Protein AF-A0A060XNE6-F1 (afdb_monomer_lite)

InterPro domains:
  IPR036397 Ribonuclease H superfamily [G3DSA:3.30.420.10] (1-128)
  IPR038717 Tc1-like transposase, DDE domain [PF13358] (11-88)

Secondary structure (DSSP, 8-state):
--HHHHHHHHHHHHHHHHHHTT--TT-EE-----TTTTSHHHHHHHHHTTPPBPP--TT-GGG-HHHHHHHHHHHHHHHT---SHHHHHHHHHHHHHTS-HHHHHHHHHHHHHHHHHHHHHS-------EE--HHHHHHHHHHTT--

Structure (mmCIF, N/CA/C/O backbone):
data_AF-A0A060XNE6-F1
#
_entry.id   AF-A0A060XNE6-F1
#
loop_
_atom_site.group_PDB
_atom_site.id
_atom_site.type_symbol
_atom_site.label_atom_id
_atom_site.label_alt_id
_atom_site.label_comp_id
_atom_site.label_asym_id
_atom_site.label_entity_id
_atom_site.label_seq_id
_atom_site.pdbx_PDB_ins_code
_atom_site.Cartn_x
_atom_site.Cartn_y
_atom_site.Cartn_z
_atom_site.occupancy
_atom_site.B_iso_or_equiv
_atom_site.auth_seq_id
_atom_site.auth_comp_id
_atom_site.auth_asym_id
_atom_site.auth_atom_id
_atom_site.pdbx_PDB_model_num
ATOM 1 N N . MET A 1 1 ? 10.606 8.974 3.802 1.00 65.62 1 MET A N 1
ATOM 2 C CA . MET A 1 1 ? 9.268 9.599 3.935 1.00 65.62 1 MET A CA 1
ATOM 3 C C . MET A 1 1 ? 9.052 10.176 5.341 1.00 65.62 1 MET A C 1
ATOM 5 O O . MET A 1 1 ? 9.301 9.466 6.318 1.00 65.62 1 MET A O 1
ATOM 9 N N . ARG A 1 2 ? 8.589 11.433 5.440 1.00 79.44 2 ARG A N 1
ATOM 10 C CA . ARG A 1 2 ? 8.142 12.093 6.689 1.00 79.44 2 ARG A CA 1
ATOM 11 C C . ARG A 1 2 ? 6.693 11.719 7.039 1.00 79.44 2 ARG A C 1
ATOM 13 O O . ARG A 1 2 ? 5.946 11.287 6.168 1.00 79.44 2 ARG A O 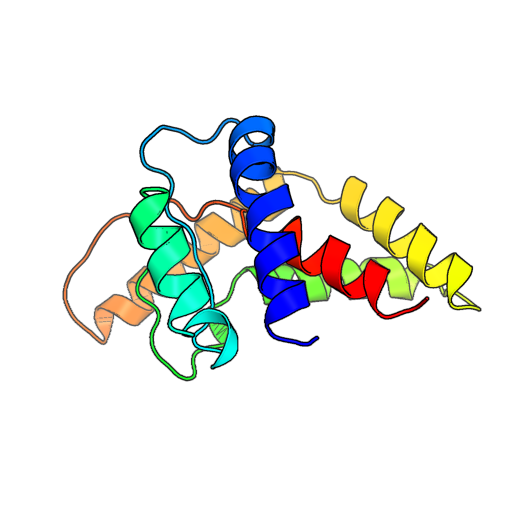1
ATOM 20 N N . LEU A 1 3 ? 6.296 11.893 8.300 1.00 78.81 3 LEU A N 1
ATOM 21 C CA . LEU A 1 3 ? 4.946 11.559 8.776 1.00 78.81 3 LEU A CA 1
ATOM 22 C C . LEU A 1 3 ? 3.836 12.291 7.999 1.00 78.81 3 LEU A C 1
ATOM 24 O O . LEU A 1 3 ? 2.834 11.679 7.644 1.00 78.81 3 LEU A O 1
ATOM 28 N N . GLU A 1 4 ? 4.028 13.576 7.718 1.00 78.50 4 GLU A N 1
ATOM 29 C CA . GLU A 1 4 ? 3.069 14.414 6.981 1.00 78.50 4 GLU A CA 1
ATOM 30 C C . GLU A 1 4 ? 2.788 13.843 5.586 1.00 78.50 4 GLU A C 1
ATOM 32 O O . GLU A 1 4 ? 1.636 13.607 5.234 1.00 78.50 4 GLU A O 1
ATOM 37 N N . ASN A 1 5 ? 3.847 13.480 4.855 1.00 77.81 5 ASN A N 1
ATOM 38 C CA . ASN A 1 5 ? 3.735 12.881 3.525 1.00 77.81 5 ASN A CA 1
ATOM 39 C C . ASN A 1 5 ? 2.951 11.561 3.574 1.00 77.81 5 ASN A C 1
ATOM 41 O O . ASN A 1 5 ? 2.061 11.348 2.756 1.00 77.81 5 ASN A O 1
ATOM 45 N N . TYR A 1 6 ? 3.231 10.691 4.555 1.00 78.44 6 TYR A N 1
ATOM 46 C CA . TYR A 1 6 ? 2.466 9.450 4.740 1.00 78.44 6 TYR A CA 1
ATOM 47 C C . TYR A 1 6 ? 0.981 9.739 4.965 1.00 78.44 6 TYR A C 1
ATOM 49 O O . TYR A 1 6 ? 0.105 9.085 4.395 1.00 78.44 6 TYR A O 1
ATOM 57 N N . PHE A 1 7 ? 0.701 10.718 5.818 1.00 81.88 7 PHE A N 1
ATOM 58 C CA . PHE A 1 7 ? -0.649 11.045 6.229 1.00 81.88 7 PHE A CA 1
ATOM 59 C C . PHE A 1 7 ? -1.495 11.613 5.086 1.00 81.88 7 PHE A C 1
ATOM 61 O O . PHE A 1 7 ? -2.655 11.219 4.925 1.00 81.88 7 PHE A O 1
ATOM 68 N N . ASP A 1 8 ? -0.918 12.486 4.264 1.00 82.62 8 ASP A N 1
ATOM 69 C CA . ASP A 1 8 ? -1.596 13.056 3.098 1.00 82.62 8 ASP A CA 1
ATOM 70 C C . ASP A 1 8 ? -1.912 11.996 2.055 1.00 82.62 8 ASP A C 1
ATOM 72 O O . ASP A 1 8 ? -3.024 11.920 1.529 1.00 82.62 8 ASP A O 1
ATOM 76 N N . ILE A 1 9 ? -0.957 11.110 1.821 1.00 80.19 9 ILE A N 1
ATOM 77 C CA . ILE A 1 9 ? -1.118 9.979 0.925 1.00 80.19 9 ILE A CA 1
ATOM 78 C C . ILE A 1 9 ? -2.231 9.052 1.427 1.00 80.19 9 ILE A C 1
ATOM 80 O O . ILE A 1 9 ? -3.140 8.693 0.673 1.00 80.19 9 ILE A O 1
ATOM 84 N N . LEU A 1 10 ? -2.205 8.691 2.713 1.00 84.19 10 LEU A N 1
ATOM 85 C CA . LEU A 1 10 ? -3.241 7.869 3.331 1.00 84.19 10 LEU A CA 1
ATOM 86 C C . LEU A 1 10 ? -4.632 8.481 3.114 1.00 84.19 10 LEU A C 1
ATOM 88 O O . LEU A 1 10 ? -5.564 7.784 2.707 1.00 84.19 10 LEU A O 1
ATOM 92 N N . LYS A 1 11 ? -4.764 9.792 3.329 1.00 85.25 11 LYS A N 1
ATOM 93 C CA . LYS A 1 11 ? -6.009 10.535 3.106 1.00 85.25 11 LYS A CA 1
ATOM 94 C C . LYS A 1 11 ? -6.480 10.493 1.658 1.00 85.25 11 LYS A C 1
ATOM 96 O O . LYS A 1 11 ? -7.663 10.241 1.418 1.00 85.25 11 LYS A O 1
ATOM 101 N N . GLN A 1 12 ? -5.579 10.759 0.719 1.00 82.62 12 GLN A N 1
ATOM 102 C CA . GLN A 1 12 ? -5.903 10.901 -0.700 1.00 82.62 12 GLN A CA 1
ATOM 103 C C . GLN A 1 12 ? -6.292 9.560 -1.332 1.00 82.62 12 GLN A C 1
ATOM 105 O O . GLN A 1 12 ? -7.269 9.471 -2.086 1.00 82.62 12 GLN A O 1
ATOM 110 N N . HIS A 1 13 ? -5.575 8.494 -0.983 1.00 81.50 13 HIS A N 1
ATOM 111 C CA . HIS A 1 13 ? -5.621 7.271 -1.778 1.00 81.50 13 HIS A CA 1
ATOM 112 C C . HIS A 1 13 ? -6.387 6.136 -1.114 1.00 81.50 13 HIS A C 1
ATOM 114 O O . HIS A 1 13 ? -6.954 5.312 -1.832 1.00 81.50 13 HIS A O 1
ATOM 120 N N . LEU A 1 14 ? -6.513 6.09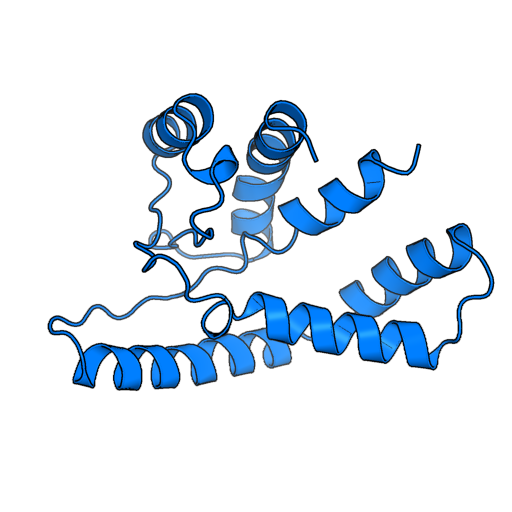8 0.219 1.00 84.81 14 LEU A N 1
ATOM 121 C CA . LEU A 1 14 ? -7.164 4.974 0.902 1.00 84.81 14 LEU A CA 1
ATOM 122 C C . LEU A 1 14 ? -8.609 4.765 0.429 1.00 84.81 14 LEU A C 1
ATOM 124 O O . LEU A 1 14 ? -8.957 3.708 -0.095 1.00 84.81 14 LEU A O 1
ATOM 128 N N . LYS A 1 15 ? -9.462 5.786 0.564 1.00 81.88 15 LYS A N 1
ATOM 129 C CA . LYS A 1 15 ? -10.884 5.678 0.187 1.00 81.88 15 LYS A CA 1
ATOM 130 C C . LYS A 1 15 ? -11.066 5.495 -1.320 1.00 81.88 15 LYS A C 1
ATOM 132 O O . LYS A 1 15 ? -11.963 4.769 -1.747 1.00 81.88 15 LYS A O 1
ATOM 137 N N . THR A 1 16 ? -10.211 6.128 -2.118 1.00 83.00 16 THR A N 1
ATOM 138 C CA . THR A 1 16 ? -10.201 5.991 -3.578 1.00 83.00 16 THR A CA 1
ATOM 139 C C . THR A 1 16 ? -9.889 4.551 -3.987 1.00 83.00 16 THR A C 1
ATOM 141 O O . THR A 1 16 ? -10.591 3.988 -4.826 1.00 83.00 16 THR A O 1
ATOM 144 N N . SER A 1 17 ? -8.912 3.918 -3.332 1.00 80.19 17 SER A N 1
ATOM 145 C CA . SER A 1 17 ? -8.543 2.512 -3.539 1.00 80.19 17 SER A CA 1
ATOM 146 C C . SER A 1 17 ? -9.694 1.574 -3.201 1.00 80.19 17 SER A C 1
ATOM 148 O O . SER A 1 17 ? -10.052 0.729 -4.017 1.00 80.19 17 SER A O 1
ATOM 150 N N . VAL A 1 18 ? -10.333 1.771 -2.041 1.00 80.31 18 VAL A N 1
ATOM 151 C CA . VAL A 1 18 ? -11.491 0.969 -1.605 1.00 80.31 18 VAL A CA 1
ATOM 152 C C . VAL A 1 18 ? -12.599 0.975 -2.659 1.00 80.31 18 VAL A C 1
ATOM 154 O O . VAL A 1 18 ? -13.155 -0.076 -2.982 1.00 80.31 18 VAL A O 1
ATOM 157 N N . ARG A 1 19 ? -12.893 2.153 -3.223 1.00 81.81 19 ARG A N 1
ATOM 158 C CA . ARG A 1 19 ? -13.906 2.320 -4.275 1.00 81.81 19 ARG A CA 1
ATOM 159 C C . ARG A 1 19 ? -13.490 1.643 -5.580 1.00 81.81 19 ARG A C 1
ATOM 161 O O . ARG A 1 19 ? -14.283 0.888 -6.135 1.00 81.81 19 ARG A O 1
ATOM 168 N N . LYS A 1 20 ? -12.257 1.875 -6.048 1.00 79.12 20 LYS A N 1
ATOM 169 C CA . LYS A 1 20 ? -11.726 1.279 -7.289 1.00 79.12 20 LYS A CA 1
ATOM 170 C C . LYS A 1 20 ? -11.721 -0.251 -7.234 1.00 79.12 20 LYS A C 1
ATOM 172 O O . LYS A 1 20 ? -12.104 -0.900 -8.199 1.00 79.12 20 LYS A O 1
ATOM 177 N N . LEU A 1 21 ? -11.351 -0.812 -6.085 1.00 78.88 21 LEU A N 1
ATOM 178 C CA . LEU A 1 21 ? -11.304 -2.256 -5.842 1.00 78.88 21 LEU A CA 1
ATOM 179 C C . LEU A 1 21 ? -12.674 -2.867 -5.510 1.00 78.88 21 LEU A C 1
ATOM 181 O O . LEU A 1 21 ? -12.757 -4.074 -5.297 1.00 78.88 21 LEU A O 1
ATOM 185 N N . LYS A 1 22 ? -13.741 -2.054 -5.454 1.00 81.06 22 LYS A N 1
ATOM 186 C CA . LYS A 1 22 ? -15.116 -2.478 -5.139 1.00 81.06 22 LYS A CA 1
ATOM 187 C C . LYS A 1 22 ? -15.202 -3.319 -3.859 1.00 81.06 22 LYS A C 1
ATOM 189 O O . LYS A 1 22 ? -15.946 -4.297 -3.789 1.00 81.06 22 LYS A O 1
ATOM 194 N N . LEU A 1 23 ? -14.431 -2.944 -2.840 1.00 78.81 23 LEU A N 1
ATOM 195 C CA . LEU A 1 23 ? -14.409 -3.692 -1.589 1.00 78.81 23 LEU A CA 1
ATOM 196 C C . LEU A 1 23 ? -15.749 -3.561 -0.860 1.00 78.81 23 LEU A C 1
ATOM 198 O O . LEU A 1 23 ? -16.351 -2.487 -0.801 1.00 78.81 23 LEU A O 1
ATOM 202 N N . GLY A 1 24 ? -16.201 -4.666 -0.269 1.00 78.62 24 GLY A N 1
ATOM 203 C CA . GLY A 1 24 ? -17.428 -4.691 0.518 1.00 78.62 24 GLY A CA 1
ATOM 204 C C . GLY A 1 24 ? -17.347 -3.821 1.776 1.00 78.62 24 GLY A C 1
ATOM 205 O O . GLY A 1 24 ? -16.283 -3.385 2.211 1.00 78.62 24 GLY A O 1
ATOM 206 N N . ARG A 1 25 ? -18.490 -3.626 2.443 1.00 78.06 25 ARG A N 1
ATOM 207 C CA . ARG A 1 25 ? -18.606 -2.785 3.655 1.00 78.06 25 ARG A CA 1
ATOM 208 C C . ARG A 1 25 ? -17.756 -3.251 4.850 1.00 78.06 25 ARG A C 1
ATOM 210 O O . ARG A 1 25 ? -17.607 -2.504 5.809 1.00 78.06 25 ARG A O 1
ATOM 217 N N . LYS A 1 26 ? -17.235 -4.483 4.819 1.00 81.31 26 LYS A N 1
ATOM 218 C CA . LYS A 1 26 ? -16.460 -5.110 5.904 1.00 81.31 26 LYS A CA 1
ATOM 219 C C . LYS A 1 26 ? -14.954 -5.187 5.610 1.00 81.31 26 LYS A C 1
ATOM 221 O O . LYS A 1 26 ? -14.277 -6.044 6.166 1.00 81.31 26 LYS A O 1
ATOM 226 N N . TRP A 1 27 ? -14.438 -4.317 4.745 1.00 82.75 27 TRP A N 1
ATOM 227 C CA . TRP A 1 27 ? -13.004 -4.244 4.478 1.00 82.75 27 TRP A CA 1
ATOM 228 C C . TRP A 1 27 ? -12.210 -3.877 5.742 1.00 82.75 27 TRP A C 1
ATOM 230 O O . TRP A 1 27 ? -12.697 -3.159 6.621 1.00 82.75 27 TRP A O 1
ATOM 240 N N . VAL A 1 28 ? -10.985 -4.394 5.826 1.00 82.06 28 VAL A N 1
ATOM 241 C CA . VAL A 1 28 ? -10.044 -4.130 6.919 1.00 82.06 28 VAL A CA 1
ATOM 242 C C . VAL A 1 28 ? -8.744 -3.621 6.313 1.00 82.06 28 VAL A C 1
ATOM 244 O O . VAL A 1 28 ? -8.229 -4.193 5.349 1.00 82.06 28 VAL A O 1
ATOM 247 N N . PHE A 1 29 ? -8.233 -2.528 6.865 1.00 83.38 29 PHE A N 1
ATOM 248 C CA . PHE A 1 29 ? -6.969 -1.931 6.477 1.00 83.38 29 PHE A CA 1
ATOM 249 C C . PHE A 1 29 ? -5.816 -2.593 7.222 1.00 83.38 29 PHE A C 1
ATOM 251 O O . PHE A 1 29 ? -5.874 -2.721 8.436 1.00 83.38 29 PHE A O 1
ATOM 258 N N . GLN A 1 30 ? -4.757 -2.978 6.522 1.00 82.06 30 GLN A N 1
ATOM 259 C CA . GLN A 1 30 ? -3.536 -3.474 7.150 1.00 82.06 30 GLN A CA 1
ATOM 260 C C . GLN A 1 30 ? -2.417 -2.444 6.970 1.00 82.06 30 GLN A C 1
ATOM 262 O O . GLN A 1 30 ? -2.243 -1.887 5.884 1.00 82.06 30 GLN A O 1
ATOM 267 N N . MET A 1 31 ? -1.684 -2.196 8.052 1.00 78.62 31 MET A N 1
ATOM 268 C CA . MET A 1 31 ? -0.433 -1.442 8.086 1.00 78.62 31 MET A CA 1
ATOM 269 C C . MET A 1 31 ? 0.536 -2.145 9.036 1.00 78.62 31 MET A C 1
ATOM 271 O O . MET A 1 31 ? 0.107 -2.916 9.890 1.00 78.62 31 MET A O 1
ATOM 275 N N . ASP A 1 32 ? 1.830 -1.911 8.853 1.00 74.69 32 ASP A N 1
ATOM 276 C CA . ASP A 1 32 ? 2.844 -2.362 9.808 1.00 74.69 32 ASP A CA 1
ATOM 277 C C . ASP A 1 32 ? 2.929 -1.394 11.004 1.00 74.69 32 ASP A C 1
ATOM 279 O O . ASP A 1 32 ? 2.337 -0.311 10.994 1.00 74.69 32 ASP A O 1
ATOM 283 N N . ASN A 1 33 ? 3.688 -1.788 12.026 1.00 75.44 33 ASN A N 1
ATOM 284 C CA . ASN A 1 33 ? 3.864 -1.015 13.255 1.00 75.44 33 ASN A CA 1
ATOM 285 C C . ASN A 1 33 ? 4.988 0.038 13.148 1.00 75.44 33 ASN A C 1
ATOM 287 O O . ASN A 1 33 ? 5.587 0.380 14.168 1.00 75.44 33 ASN A O 1
ATOM 291 N N . ASP A 1 34 ? 5.303 0.558 11.950 1.00 78.31 34 ASP A N 1
ATOM 292 C CA . ASP A 1 34 ? 6.226 1.697 11.823 1.00 78.31 34 ASP A CA 1
ATOM 293 C C . ASP A 1 34 ? 5.730 2.863 12.714 1.00 78.31 34 ASP A C 1
ATOM 295 O O . ASP A 1 34 ? 4.531 3.181 12.694 1.00 78.31 34 ASP A O 1
ATOM 299 N N . PRO A 1 35 ? 6.611 3.523 13.497 1.00 81.69 35 PRO A N 1
ATOM 300 C CA . PRO A 1 35 ? 6.237 4.628 14.386 1.00 81.69 35 PRO A CA 1
ATOM 301 C C . PRO A 1 35 ? 5.394 5.731 13.726 1.00 81.69 35 PRO A C 1
ATOM 303 O O . PRO A 1 35 ? 4.597 6.403 14.385 1.00 81.69 35 PRO A O 1
ATOM 306 N N . LYS A 1 36 ? 5.530 5.933 12.411 1.00 81.19 36 LYS A N 1
ATOM 307 C CA . LYS A 1 36 ? 4.738 6.919 11.661 1.00 81.19 36 LYS A CA 1
ATOM 308 C C . LYS A 1 36 ? 3.293 6.461 11.486 1.00 81.19 36 LYS A C 1
ATOM 310 O O . LYS A 1 36 ? 2.371 7.269 11.612 1.00 81.19 36 LYS A O 1
ATOM 315 N N . HIS A 1 37 ? 3.089 5.174 11.228 1.00 80.06 37 HIS A N 1
ATOM 316 C CA . HIS A 1 37 ? 1.769 4.579 11.029 1.00 80.06 37 HIS A CA 1
ATOM 317 C C . HIS A 1 37 ? 0.985 4.495 12.343 1.00 80.06 37 HIS A C 1
ATOM 319 O O . HIS A 1 37 ? -0.235 4.646 12.344 1.00 80.06 37 HIS A O 1
ATOM 325 N N . THR A 1 38 ? 1.688 4.345 13.467 1.00 79.69 38 THR A N 1
ATOM 326 C CA . THR A 1 38 ? 1.105 4.299 14.819 1.00 79.69 38 THR A CA 1
ATOM 327 C C . THR A 1 38 ? 1.021 5.670 15.501 1.00 79.69 38 THR A C 1
ATOM 329 O O . THR A 1 38 ? 0.554 5.782 16.635 1.00 79.69 38 THR A O 1
ATOM 332 N N . SER A 1 39 ? 1.426 6.742 14.812 1.00 88.25 39 SER A N 1
ATOM 333 C CA . SER A 1 39 ? 1.370 8.101 15.349 1.00 88.25 39 SER A CA 1
ATOM 334 C C . SER A 1 39 ? -0.055 8.525 15.731 1.00 88.25 39 SER A C 1
ATOM 336 O O . SER A 1 39 ? -1.048 8.137 15.107 1.00 88.25 39 SER A O 1
ATOM 338 N N . LYS A 1 40 ? -0.167 9.405 16.737 1.00 91.25 40 LYS A N 1
ATOM 339 C CA . LYS A 1 40 ? -1.462 9.891 17.249 1.00 91.25 40 LYS A CA 1
ATOM 340 C C . LYS A 1 40 ? -2.340 10.509 16.156 1.00 91.25 40 LYS A C 1
ATOM 342 O O . LYS A 1 40 ? -3.554 10.321 16.176 1.00 91.25 40 LYS A O 1
ATOM 347 N N . VAL A 1 41 ? -1.740 11.227 15.201 1.00 91.88 41 VAL A N 1
ATOM 348 C CA . VAL A 1 41 ? -2.475 11.901 14.118 1.00 91.88 41 VAL A CA 1
ATOM 349 C C . VAL A 1 41 ? -3.090 10.897 13.139 1.00 91.88 41 VAL A C 1
ATOM 351 O O . VAL A 1 41 ? -4.262 11.024 12.779 1.00 91.88 41 VAL A O 1
ATOM 354 N N . VAL A 1 42 ? -2.338 9.853 12.776 1.00 88.62 42 VAL A N 1
ATOM 355 C CA . VAL A 1 42 ? -2.806 8.778 11.895 1.00 88.62 42 VAL A CA 1
ATOM 356 C C . VAL A 1 42 ? -3.883 7.957 12.600 1.00 88.62 42 VAL A C 1
ATOM 358 O O . VAL A 1 42 ? -4.969 7.770 12.047 1.00 88.62 42 VAL A O 1
ATOM 361 N N . ALA A 1 43 ? -3.632 7.543 13.845 1.00 89.25 43 ALA A N 1
ATOM 362 C CA . ALA A 1 43 ? -4.583 6.776 14.645 1.00 89.25 43 ALA A CA 1
ATOM 363 C C . ALA A 1 43 ? -5.916 7.522 14.827 1.00 89.25 43 ALA A C 1
ATOM 365 O O . ALA A 1 43 ? -6.991 6.948 14.620 1.00 89.25 43 ALA A O 1
ATOM 366 N N . LYS A 1 44 ? -5.859 8.825 15.141 1.00 93.38 44 LYS A N 1
ATOM 367 C CA . LYS A 1 44 ? -7.053 9.670 15.254 1.00 93.38 44 LYS A CA 1
ATOM 368 C C . LYS A 1 44 ? -7.825 9.732 13.939 1.00 93.38 44 LYS A C 1
ATOM 370 O O . LYS A 1 44 ? -9.035 9.523 13.938 1.00 93.38 44 LYS A O 1
ATOM 375 N N . TRP A 1 45 ? -7.148 9.969 12.820 1.00 93.44 45 TRP A N 1
ATOM 376 C CA . TRP A 1 45 ? -7.819 10.058 11.527 1.00 93.44 45 TRP A CA 1
ATOM 377 C C . TRP A 1 45 ? -8.481 8.742 11.114 1.00 93.44 45 TRP A C 1
ATOM 379 O O . TRP A 1 45 ? -9.606 8.763 10.617 1.00 93.44 45 TRP A O 1
ATOM 389 N N . LEU A 1 46 ? -7.826 7.599 11.341 1.00 91.00 46 LEU A N 1
ATOM 390 C CA . LEU A 1 46 ? -8.401 6.280 11.055 1.00 91.00 46 LEU A CA 1
ATOM 391 C C . LEU A 1 46 ? -9.683 6.055 11.862 1.00 91.00 46 LEU A C 1
ATOM 393 O O . LEU A 1 46 ? -10.694 5.627 11.298 1.00 91.00 46 LEU A O 1
ATOM 397 N N . LYS A 1 47 ? -9.664 6.425 13.150 1.00 91.69 47 LYS A N 1
ATOM 398 C CA . LYS A 1 47 ? -10.835 6.377 14.033 1.00 91.69 47 LYS A CA 1
ATOM 399 C C . LYS A 1 47 ? -11.960 7.285 13.532 1.00 91.69 47 LYS A C 1
ATOM 401 O O . LYS A 1 47 ? -13.080 6.810 13.344 1.00 91.69 47 LYS A O 1
ATOM 406 N N . ASP A 1 48 ? -11.659 8.551 13.247 1.00 93.56 48 ASP A N 1
ATOM 407 C CA . ASP A 1 48 ? -12.638 9.539 12.773 1.00 93.56 48 ASP A CA 1
ATOM 408 C C . ASP A 1 48 ? -13.261 9.123 11.424 1.00 93.56 48 ASP A C 1
ATOM 410 O O . ASP A 1 48 ? -14.436 9.374 11.157 1.00 93.56 48 ASP A O 1
ATOM 414 N N . ASN A 1 49 ? -12.497 8.417 10.583 1.00 90.06 49 ASN A N 1
ATOM 415 C CA . ASN A 1 49 ? -12.947 7.921 9.281 1.00 90.06 49 ASN A CA 1
ATOM 416 C C . ASN A 1 49 ? -13.541 6.507 9.323 1.00 90.06 49 ASN A C 1
ATOM 418 O O . ASN A 1 49 ? -13.850 5.956 8.263 1.00 90.06 49 ASN A O 1
ATOM 422 N N . LYS A 1 50 ? -13.731 5.932 10.520 1.00 90.06 50 LYS A N 1
ATOM 423 C CA . LYS A 1 50 ? -14.306 4.593 10.736 1.00 90.06 50 LYS A CA 1
ATOM 424 C C . LYS A 1 50 ? -13.565 3.494 9.962 1.00 90.06 50 LYS A C 1
ATOM 426 O O . LYS A 1 50 ? -14.174 2.532 9.492 1.00 90.06 50 LYS A O 1
ATOM 431 N N . VAL A 1 51 ? -12.250 3.644 9.817 1.00 88.06 51 VAL A N 1
ATOM 432 C CA . VAL A 1 51 ? -11.391 2.651 9.173 1.00 88.06 51 VAL A CA 1
ATOM 433 C C . VAL A 1 51 ? -11.063 1.567 10.190 1.00 88.06 51 VAL A C 1
ATOM 435 O O . VAL A 1 51 ? -10.464 1.838 11.228 1.00 88.06 51 VAL A O 1
ATOM 438 N N . LYS A 1 52 ? -11.447 0.325 9.890 1.00 85.94 52 LYS A N 1
ATOM 439 C CA . LYS A 1 52 ? -11.027 -0.834 10.681 1.00 85.94 52 LYS A CA 1
ATOM 440 C C . LYS A 1 52 ? -9.588 -1.169 10.326 1.00 85.94 52 LYS A C 1
ATOM 442 O O . LYS A 1 52 ? -9.311 -1.399 9.153 1.00 85.94 52 LYS A O 1
ATOM 447 N N . VAL A 1 53 ? -8.707 -1.209 11.317 1.00 83.62 53 VAL A N 1
ATOM 448 C CA . VAL A 1 53 ? -7.299 -1.580 11.140 1.00 83.62 53 VAL A CA 1
ATOM 449 C C . VAL A 1 53 ? -7.094 -3.003 11.654 1.00 83.62 53 VAL A C 1
ATOM 451 O O . VAL A 1 53 ? -7.658 -3.372 12.682 1.00 83.62 53 VAL A O 1
ATOM 454 N N . LEU A 1 54 ? -6.342 -3.812 10.913 1.00 80.88 54 LEU A N 1
ATOM 455 C CA . LEU A 1 54 ? -5.927 -5.145 11.321 1.00 80.88 54 LEU A CA 1
ATOM 456 C C . LEU A 1 54 ? -4.867 -5.014 12.414 1.00 80.88 54 LEU A C 1
ATOM 458 O O . LEU A 1 54 ? -3.866 -4.332 12.213 1.00 80.88 54 LEU A O 1
ATOM 462 N N . GLU A 1 55 ? -5.082 -5.686 13.539 1.00 74.19 55 GLU A N 1
ATOM 463 C CA . GLU A 1 55 ? -4.063 -5.808 14.575 1.00 74.19 55 GLU A CA 1
ATOM 464 C C . GLU A 1 55 ? -2.890 -6.634 14.038 1.00 74.19 55 GLU A C 1
ATOM 466 O O . GLU A 1 55 ? -3.087 -7.720 13.486 1.00 74.19 55 GLU A O 1
ATOM 471 N N . TRP A 1 56 ? -1.679 -6.088 14.146 1.00 72.38 56 TRP A N 1
ATOM 472 C CA . TRP A 1 56 ? -0.477 -6.690 13.587 1.00 72.38 56 TRP A CA 1
ATOM 473 C C . TRP A 1 56 ? 0.574 -6.921 14.672 1.00 72.38 56 TRP A C 1
ATOM 475 O O . TRP A 1 56 ? 0.902 -5.973 15.393 1.00 72.38 56 TRP A O 1
ATOM 485 N N . PRO A 1 57 ? 1.139 -8.135 14.787 1.00 65.06 57 PRO A N 1
ATOM 486 C CA . PRO A 1 57 ? 2.230 -8.381 15.716 1.00 65.06 57 PRO A CA 1
ATOM 487 C C . PRO A 1 57 ? 3.472 -7.578 15.309 1.00 65.06 57 PRO A C 1
ATOM 489 O O . PRO A 1 57 ? 3.827 -7.467 14.133 1.00 65.06 57 PRO A O 1
ATOM 492 N N . SER A 1 58 ? 4.140 -6.990 16.298 1.00 56.19 58 SER A N 1
ATOM 493 C CA . SER A 1 58 ? 5.414 -6.302 16.088 1.00 56.19 58 SER A CA 1
ATOM 494 C C . SER A 1 58 ? 6.472 -7.280 15.564 1.00 56.19 58 SER A C 1
ATOM 496 O O . SER A 1 58 ? 6.486 -8.440 15.954 1.00 56.19 58 SER A O 1
ATOM 498 N N . GLN A 1 59 ? 7.368 -6.799 14.694 1.00 57.84 59 GLN A N 1
ATOM 499 C CA . GLN A 1 59 ? 8.489 -7.575 14.131 1.00 57.84 59 GLN A CA 1
ATOM 500 C C . GLN A 1 59 ? 8.095 -8.777 13.251 1.00 57.84 59 GLN A C 1
ATOM 502 O O . GLN A 1 59 ? 8.789 -9.786 13.231 1.00 57.84 59 GLN A O 1
ATOM 507 N N . SER A 1 60 ? 7.023 -8.664 12.462 1.00 61.91 60 SER A N 1
ATOM 508 C CA . SER A 1 60 ? 6.669 -9.682 11.457 1.00 61.91 60 SER A CA 1
ATOM 509 C C . SER A 1 60 ? 6.617 -9.116 10.029 1.00 61.91 60 SER A C 1
ATOM 511 O O . SER A 1 60 ? 5.531 -9.036 9.442 1.00 61.91 60 SER A O 1
ATOM 513 N N . PRO A 1 61 ? 7.756 -8.673 9.457 1.00 58.78 61 PRO A N 1
ATOM 514 C CA . PRO A 1 61 ? 7.807 -8.201 8.071 1.00 58.78 61 PRO A CA 1
ATOM 515 C C . PRO A 1 61 ? 7.491 -9.327 7.075 1.00 58.78 61 PRO A C 1
ATOM 517 O O . PRO A 1 61 ? 6.814 -9.086 6.078 1.00 58.78 61 PRO A O 1
ATOM 520 N N . ASP A 1 62 ? 7.870 -10.563 7.403 1.00 60.03 62 ASP A N 1
ATOM 521 C CA . ASP A 1 62 ? 7.631 -11.796 6.634 1.00 60.03 62 ASP A CA 1
ATOM 522 C C . ASP A 1 62 ? 6.137 -12.070 6.419 1.00 60.03 62 ASP A C 1
ATOM 524 O O . ASP A 1 62 ? 5.732 -12.733 5.464 1.00 60.03 62 ASP A O 1
ATOM 528 N N . LEU A 1 63 ? 5.298 -11.522 7.298 1.00 64.75 63 LEU A N 1
ATOM 529 C CA . LEU A 1 63 ? 3.857 -11.657 7.206 1.00 64.75 63 LEU A CA 1
ATOM 530 C C . LEU A 1 63 ? 3.234 -10.602 6.291 1.00 64.75 63 LEU A C 1
ATOM 532 O O . LEU A 1 63 ? 2.048 -10.682 6.031 1.00 64.75 63 LEU A O 1
ATOM 536 N N . ASN A 1 64 ? 3.944 -9.598 5.786 1.00 70.06 64 ASN A N 1
ATOM 537 C CA . ASN A 1 64 ? 3.300 -8.554 4.992 1.00 70.06 64 ASN A CA 1
ATOM 538 C C . ASN A 1 64 ? 3.186 -8.985 3.509 1.00 70.06 64 ASN A C 1
ATOM 540 O O . ASN A 1 64 ? 4.184 -8.960 2.789 1.00 70.06 64 ASN A O 1
ATOM 544 N N . PRO A 1 65 ? 1.985 -9.333 2.990 1.00 68.69 65 PRO A N 1
ATOM 545 C CA . PRO A 1 65 ? 1.838 -9.848 1.624 1.00 68.69 65 PRO A CA 1
ATOM 546 C C . PRO A 1 65 ? 2.248 -8.838 0.541 1.00 68.69 65 PRO A C 1
ATOM 548 O O . PRO A 1 65 ? 2.472 -9.235 -0.604 1.00 68.69 65 PRO A O 1
ATOM 551 N N . ILE A 1 66 ? 2.376 -7.547 0.878 1.00 74.31 66 ILE A N 1
ATOM 552 C CA . ILE A 1 66 ? 2.888 -6.539 -0.056 1.00 74.31 66 ILE A CA 1
ATOM 553 C C . ILE A 1 66 ? 4.378 -6.731 -0.363 1.00 74.31 66 ILE A C 1
ATOM 555 O O . ILE A 1 66 ? 4.815 -6.344 -1.441 1.00 74.31 66 ILE A O 1
ATOM 559 N N . GLU A 1 67 ? 5.156 -7.354 0.527 1.00 76.75 67 GLU A N 1
ATOM 560 C CA . GLU A 1 67 ? 6.583 -7.593 0.282 1.00 76.75 67 GLU A CA 1
ATOM 561 C C . GLU A 1 67 ? 6.766 -8.536 -0.907 1.00 76.75 67 GLU A C 1
ATOM 563 O O . GLU A 1 67 ? 7.581 -8.281 -1.793 1.00 76.75 67 GLU A O 1
ATOM 568 N N . ASN A 1 68 ? 5.915 -9.562 -1.006 1.00 80.69 68 ASN A N 1
ATOM 569 C CA . ASN A 1 68 ? 5.899 -10.475 -2.149 1.00 80.69 68 ASN A CA 1
ATOM 570 C C . ASN A 1 68 ? 5.557 -9.742 -3.453 1.00 80.69 68 ASN A C 1
ATOM 572 O O . ASN A 1 68 ? 6.170 -9.989 -4.492 1.00 80.69 68 ASN A O 1
ATOM 576 N N . LEU A 1 69 ? 4.621 -8.792 -3.391 1.00 83.12 69 LEU A N 1
ATOM 577 C CA . LEU A 1 69 ? 4.262 -7.959 -4.533 1.00 83.12 69 LEU A CA 1
ATOM 578 C C . LEU A 1 69 ? 5.418 -7.041 -4.957 1.00 83.12 69 LEU A C 1
ATOM 580 O O . LEU A 1 69 ? 5.693 -6.911 -6.150 1.00 83.12 69 LEU A O 1
ATOM 584 N N . TRP A 1 70 ? 6.137 -6.452 -3.999 1.00 83.00 70 TRP A N 1
ATOM 585 C CA . TRP A 1 70 ? 7.328 -5.651 -4.274 1.00 83.00 70 TRP A CA 1
ATOM 586 C C . TRP A 1 70 ? 8.456 -6.476 -4.883 1.00 83.00 70 TRP A C 1
ATOM 588 O O . TRP A 1 70 ? 9.148 -5.991 -5.779 1.00 83.00 70 TRP A O 1
ATOM 598 N N . VAL A 1 71 ? 8.670 -7.708 -4.416 1.00 86.06 71 VAL A N 1
ATOM 599 C CA . VAL A 1 71 ? 9.655 -8.626 -5.008 1.00 86.06 71 VAL A CA 1
ATOM 600 C C . VAL A 1 71 ? 9.319 -8.896 -6.475 1.00 86.06 71 V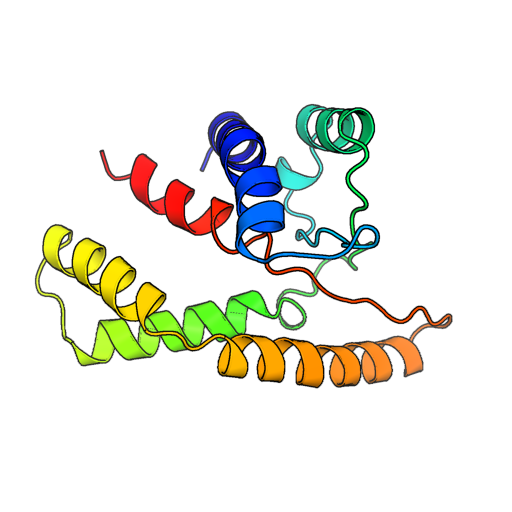AL A C 1
ATOM 602 O O . VAL A 1 71 ? 10.202 -8.775 -7.327 1.00 86.06 71 VAL A O 1
ATOM 605 N N . GLU A 1 72 ? 8.054 -9.178 -6.787 1.00 87.94 72 GLU A N 1
ATOM 606 C CA . GLU A 1 72 ? 7.601 -9.412 -8.162 1.00 87.94 72 GLU A CA 1
ATOM 607 C C . GLU A 1 72 ? 7.736 -8.158 -9.040 1.00 87.94 72 GLU A C 1
ATOM 609 O O . GLU A 1 72 ? 8.269 -8.244 -10.149 1.00 87.94 72 GLU A O 1
ATOM 614 N N . LEU A 1 73 ? 7.347 -6.978 -8.544 1.00 88.19 73 LEU A N 1
ATOM 615 C CA . LEU A 1 73 ? 7.526 -5.722 -9.281 1.00 88.19 73 LEU A CA 1
ATOM 616 C C . LEU A 1 73 ? 9.010 -5.455 -9.566 1.00 88.19 73 LEU A C 1
ATOM 618 O O . LEU A 1 73 ? 9.390 -5.217 -10.714 1.00 88.19 73 LEU A O 1
ATOM 622 N N . LYS A 1 74 ? 9.870 -5.561 -8.543 1.00 87.06 74 LYS A N 1
ATOM 623 C CA . LYS A 1 74 ? 11.324 -5.389 -8.689 1.00 87.06 74 LYS A CA 1
ATOM 624 C C . LYS A 1 74 ? 11.893 -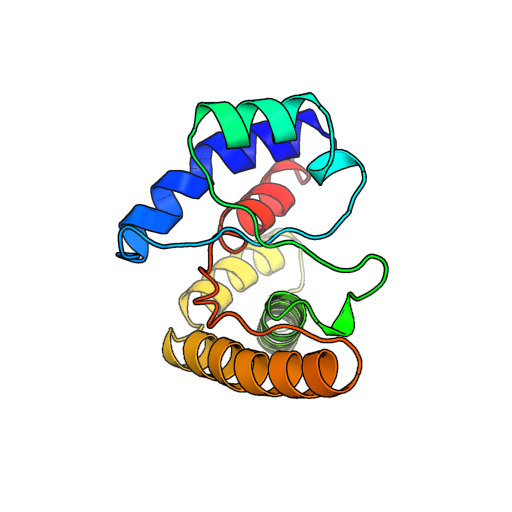6.361 -9.717 1.00 87.06 74 LYS A C 1
ATOM 626 O O . LYS A 1 74 ? 12.737 -5.963 -10.516 1.00 87.06 74 LYS A O 1
ATOM 631 N N . LYS A 1 75 ? 11.437 -7.616 -9.726 1.00 92.75 75 LYS A N 1
ATOM 632 C CA . LYS A 1 75 ? 11.857 -8.629 -10.704 1.00 92.75 75 LYS A CA 1
ATOM 633 C C . LYS A 1 75 ? 11.495 -8.217 -12.134 1.00 92.75 75 LYS A C 1
ATOM 635 O O . LYS A 1 75 ? 12.368 -8.248 -13.001 1.00 92.75 75 LYS A O 1
ATOM 640 N N . ARG A 1 76 ? 10.251 -7.791 -12.376 1.00 92.06 76 ARG A N 1
ATOM 641 C CA . ARG A 1 76 ? 9.773 -7.350 -13.703 1.00 92.06 76 ARG A CA 1
ATOM 642 C C . ARG A 1 76 ? 10.513 -6.121 -14.211 1.00 92.06 76 ARG A C 1
ATOM 644 O O . ARG A 1 76 ? 10.983 -6.102 -15.345 1.00 92.06 76 ARG A O 1
ATOM 651 N N . VAL A 1 77 ? 10.683 -5.125 -13.348 1.00 91.12 77 VAL A N 1
ATOM 652 C CA . VAL A 1 77 ? 11.391 -3.886 -13.685 1.00 91.12 77 VAL A CA 1
ATOM 653 C C . VAL A 1 77 ? 12.869 -4.162 -13.966 1.00 91.12 77 VAL A C 1
ATOM 655 O O . VAL A 1 77 ? 13.398 -3.701 -14.975 1.00 91.12 77 VAL A O 1
ATOM 658 N N . ARG A 1 78 ? 13.535 -4.985 -13.141 1.00 90.81 78 ARG A N 1
ATOM 659 C CA . ARG A 1 78 ? 14.935 -5.391 -13.368 1.00 90.81 78 ARG A CA 1
ATOM 660 C C . ARG A 1 78 ? 15.122 -6.132 -14.690 1.00 90.81 78 ARG A C 1
ATOM 662 O O . ARG A 1 78 ? 16.121 -5.899 -15.364 1.00 90.81 78 ARG A O 1
ATOM 669 N N . ALA A 1 79 ? 14.167 -6.974 -15.087 1.00 94.62 79 ALA A N 1
ATOM 670 C CA . ALA A 1 79 ? 14.223 -7.681 -16.367 1.00 94.62 79 ALA A CA 1
ATOM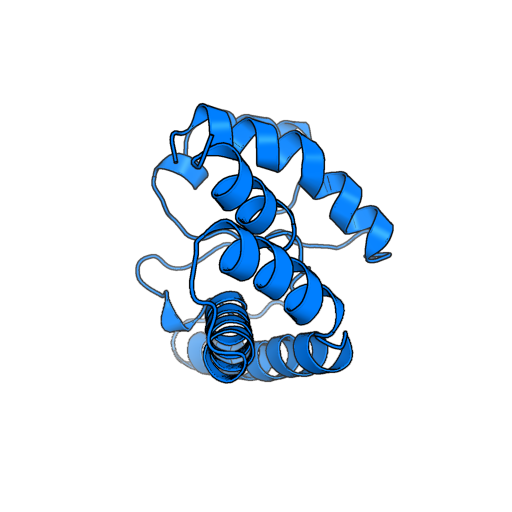 671 C C . ALA A 1 79 ? 14.241 -6.724 -17.575 1.00 94.62 79 ALA A C 1
ATOM 673 O O . ALA A 1 79 ? 14.839 -7.049 -18.598 1.00 94.62 79 ALA A O 1
ATOM 674 N N . ARG A 1 80 ? 13.656 -5.526 -17.438 1.00 93.38 80 ARG A N 1
ATOM 675 C CA . ARG A 1 80 ? 13.637 -4.481 -18.477 1.00 93.38 80 ARG A CA 1
ATOM 676 C C . ARG A 1 80 ? 14.857 -3.550 -18.459 1.00 93.38 80 ARG A C 1
ATOM 678 O O . ARG A 1 80 ? 14.947 -2.689 -19.324 1.00 93.38 80 ARG A O 1
ATOM 685 N N . ARG A 1 81 ? 15.795 -3.744 -17.520 1.00 92.75 81 ARG A N 1
ATOM 686 C CA . ARG A 1 81 ? 17.102 -3.057 -17.443 1.00 92.75 81 ARG A CA 1
ATOM 687 C C . ARG A 1 81 ? 17.023 -1.525 -17.643 1.00 92.75 81 ARG A C 1
ATOM 689 O O . ARG A 1 81 ? 17.630 -1.013 -18.582 1.00 92.75 81 ARG A O 1
ATOM 696 N N . PRO A 1 82 ? 16.302 -0.781 -16.780 1.00 90.56 82 PRO A N 1
ATOM 697 C CA . PRO A 1 82 ? 16.284 0.681 -16.852 1.00 90.56 82 PRO A CA 1
ATOM 698 C C . PRO A 1 82 ? 17.694 1.261 -16.748 1.00 90.56 82 PRO A C 1
ATOM 700 O O . PRO A 1 82 ? 18.473 0.832 -15.896 1.00 90.56 82 PRO A O 1
ATOM 703 N N . THR A 1 83 ? 17.997 2.271 -17.563 1.00 92.56 83 THR A N 1
ATOM 704 C CA . THR A 1 83 ? 19.323 2.919 -17.575 1.00 92.56 83 THR A CA 1
ATOM 705 C C . THR A 1 83 ? 19.353 4.264 -16.854 1.00 92.56 83 THR A C 1
ATOM 707 O O . THR A 1 83 ? 20.425 4.810 -16.611 1.00 92.56 83 THR A O 1
ATOM 710 N N . ASN A 1 84 ? 18.192 4.809 -16.486 1.00 88.00 84 ASN A N 1
ATOM 711 C CA . ASN A 1 84 ? 18.070 6.065 -15.748 1.00 88.00 84 ASN A CA 1
ATOM 712 C C . ASN A 1 84 ? 16.803 6.086 -14.879 1.00 88.00 84 ASN A C 1
ATOM 714 O O . ASN A 1 84 ? 15.940 5.210 -14.984 1.00 88.00 84 ASN A O 1
ATOM 718 N N . LEU A 1 85 ? 16.695 7.096 -14.012 1.00 84.06 85 LEU A N 1
ATOM 719 C CA . LEU A 1 85 ? 15.587 7.224 -13.064 1.00 84.06 85 LEU A CA 1
ATOM 720 C C . LEU A 1 85 ? 14.232 7.448 -13.745 1.00 84.06 85 LEU A C 1
ATOM 722 O O . LEU A 1 85 ? 13.241 6.883 -13.289 1.00 84.06 85 LEU A O 1
ATOM 726 N N . THR A 1 86 ? 14.186 8.202 -14.845 1.00 84.56 86 THR A N 1
ATOM 727 C CA . THR A 1 86 ? 12.951 8.448 -15.604 1.00 84.56 86 THR A CA 1
ATOM 728 C C . THR A 1 86 ? 12.405 7.152 -16.195 1.00 84.56 86 THR A C 1
ATOM 730 O O . THR A 1 86 ? 11.228 6.839 -16.031 1.00 84.56 86 THR A O 1
ATOM 733 N N . GLN A 1 87 ? 13.273 6.352 -16.821 1.00 82.38 87 GLN A N 1
ATOM 734 C CA . GLN A 1 87 ? 12.907 5.027 -17.313 1.00 82.38 87 GLN A CA 1
ATOM 735 C C . GLN A 1 87 ? 12.500 4.111 -16.165 1.00 82.38 87 GLN A C 1
ATOM 737 O O . GLN A 1 87 ? 11.462 3.471 -16.254 1.00 82.38 87 GLN A O 1
ATOM 742 N N . LEU A 1 88 ? 13.271 4.062 -15.075 1.00 83.38 88 LEU A N 1
ATOM 743 C CA . LEU A 1 88 ? 12.926 3.241 -13.915 1.00 83.38 88 LEU A CA 1
ATOM 744 C C . LEU A 1 88 ? 11.512 3.555 -13.412 1.00 83.38 88 LEU A C 1
ATOM 746 O O . LEU A 1 88 ? 10.729 2.637 -13.184 1.00 83.38 88 LEU A O 1
ATOM 750 N N . HIS A 1 89 ? 11.186 4.839 -13.283 1.00 79.56 89 HIS A N 1
ATOM 751 C CA . HIS A 1 89 ? 9.874 5.294 -12.849 1.00 79.56 89 HIS A CA 1
ATOM 752 C C . HIS A 1 89 ? 8.762 4.845 -13.814 1.00 79.56 89 HIS A C 1
ATOM 754 O O . HIS A 1 89 ? 7.826 4.161 -13.394 1.00 79.56 89 HIS A O 1
ATOM 760 N N . GLN A 1 90 ? 8.906 5.137 -15.109 1.00 83.62 90 GLN A N 1
ATOM 761 C CA . GLN A 1 90 ? 7.937 4.740 -16.133 1.00 83.62 90 GLN A CA 1
ATOM 762 C C . GLN A 1 90 ? 7.717 3.217 -16.157 1.00 83.62 90 GLN A C 1
ATOM 764 O O . GLN A 1 90 ? 6.586 2.731 -16.185 1.00 83.62 90 GLN A O 1
ATOM 769 N N . LEU A 1 91 ? 8.804 2.446 -16.085 1.00 84.81 91 LEU A N 1
ATOM 770 C CA . LEU A 1 91 ? 8.754 0.986 -16.075 1.00 84.81 91 LEU A CA 1
ATOM 771 C C . LEU A 1 91 ? 8.029 0.445 -14.849 1.00 84.81 91 LEU A C 1
ATOM 773 O O . LEU A 1 91 ? 7.271 -0.514 -14.966 1.00 84.81 91 LEU A O 1
ATOM 777 N N . CYS A 1 92 ? 8.240 1.040 -13.680 1.00 84.19 92 CYS A N 1
ATOM 778 C CA . CYS A 1 92 ? 7.527 0.632 -12.484 1.00 84.19 92 CYS A CA 1
ATOM 779 C C . CYS A 1 92 ? 6.009 0.863 -12.622 1.00 84.19 92 CYS A C 1
ATOM 781 O O . CYS A 1 92 ? 5.251 -0.043 -12.282 1.00 84.19 92 CYS A O 1
ATOM 783 N N . GLN A 1 93 ? 5.560 1.995 -13.186 1.00 83.88 93 GLN A N 1
ATOM 784 C CA . GLN A 1 93 ? 4.132 2.237 -13.455 1.00 83.88 93 GLN A CA 1
ATOM 785 C C . GLN A 1 93 ? 3.545 1.211 -14.433 1.00 83.88 93 GLN A C 1
ATOM 787 O O . GLN A 1 93 ? 2.484 0.633 -14.185 1.00 83.88 93 GLN A O 1
ATOM 792 N N . GLU A 1 94 ? 4.250 0.959 -15.537 1.00 87.44 94 GLU A N 1
ATOM 793 C CA . GLU A 1 94 ? 3.824 0.008 -16.564 1.00 87.44 94 GLU A CA 1
ATOM 794 C C . GLU A 1 94 ? 3.751 -1.421 -16.028 1.00 87.44 94 GLU A C 1
ATOM 796 O O . GLU A 1 94 ? 2.765 -2.122 -16.253 1.00 87.44 94 GLU A O 1
ATOM 801 N N . GLU A 1 95 ? 4.790 -1.874 -15.325 1.00 89.75 95 GLU A N 1
ATOM 802 C CA . GLU A 1 95 ? 4.830 -3.228 -14.779 1.00 89.75 95 GLU A CA 1
ATOM 803 C C . GLU A 1 95 ? 3.819 -3.412 -13.652 1.00 89.75 95 GLU A C 1
ATOM 805 O O . GLU A 1 95 ? 3.207 -4.476 -13.570 1.00 89.75 95 GLU A O 1
ATOM 810 N N . TRP A 1 96 ? 3.581 -2.376 -12.844 1.00 86.56 96 TRP A N 1
ATOM 811 C CA . TRP A 1 96 ? 2.539 -2.374 -11.825 1.00 86.56 96 TRP A CA 1
ATOM 812 C C . TRP A 1 96 ? 1.145 -2.552 -12.425 1.00 86.56 96 TRP A C 1
ATOM 814 O O . TRP A 1 96 ? 0.392 -3.422 -11.985 1.00 86.56 96 TRP A O 1
ATOM 824 N N . ALA A 1 97 ? 0.819 -1.791 -13.474 1.00 85.31 97 ALA A N 1
ATOM 825 C CA . ALA A 1 97 ? -0.461 -1.901 -14.172 1.00 85.31 97 ALA A CA 1
ATOM 826 C C . ALA A 1 97 ? -0.678 -3.289 -14.808 1.00 85.31 97 ALA A C 1
ATOM 828 O O . ALA A 1 97 ? -1.818 -3.724 -14.972 1.00 85.31 97 ALA A O 1
ATOM 829 N N . LYS A 1 98 ? 0.407 -4.008 -15.131 1.00 87.69 98 LYS A N 1
ATOM 830 C CA . LYS A 1 98 ? 0.374 -5.382 -15.660 1.00 87.69 98 LYS A CA 1
ATOM 831 C C . LYS A 1 98 ? 0.247 -6.460 -14.580 1.00 87.69 98 LYS A C 1
ATOM 833 O O . LYS A 1 98 ? 0.084 -7.635 -14.929 1.00 87.69 98 LYS A O 1
ATOM 838 N N . ILE A 1 99 ? 0.357 -6.134 -13.288 1.00 83.44 99 ILE A N 1
ATOM 839 C CA . ILE A 1 99 ? 0.168 -7.138 -12.236 1.00 83.44 99 ILE A CA 1
ATOM 840 C C . ILE A 1 99 ? -1.314 -7.497 -12.169 1.00 83.44 99 ILE A C 1
ATOM 842 O O . ILE A 1 99 ? -2.161 -6.718 -11.740 1.00 83.44 99 ILE A O 1
ATOM 846 N N . HIS A 1 100 ? -1.625 -8.715 -12.604 1.00 78.75 100 HIS A N 1
ATOM 847 C CA . HIS A 1 100 ? -3.003 -9.157 -12.711 1.00 78.75 100 HIS A CA 1
ATOM 848 C C . HIS A 1 100 ? -3.651 -9.318 -11.320 1.00 78.75 100 HIS A C 1
ATOM 850 O O . HIS A 1 100 ? -3.023 -9.887 -10.421 1.00 78.75 100 HIS A O 1
ATOM 856 N N . PRO A 1 101 ? -4.929 -8.932 -11.132 1.00 75.69 101 PRO A N 1
ATOM 857 C CA . PRO A 1 101 ? -5.631 -9.088 -9.854 1.00 75.69 101 PRO A CA 1
ATOM 858 C C . PRO A 1 101 ? -5.619 -10.517 -9.290 1.00 75.69 101 PRO A C 1
ATOM 860 O O . PRO A 1 101 ? -5.635 -10.703 -8.076 1.00 75.69 101 PRO A O 1
ATOM 863 N N . THR A 1 102 ? -5.540 -11.538 -10.149 1.00 76.44 102 THR A N 1
ATOM 864 C CA . THR A 1 102 ? -5.442 -12.947 -9.718 1.00 76.44 102 THR A CA 1
ATOM 865 C C . THR A 1 102 ? -4.136 -13.259 -8.989 1.00 76.44 102 THR A C 1
ATOM 867 O O . THR A 1 102 ? -4.134 -14.107 -8.101 1.00 76.44 102 THR A O 1
ATOM 870 N N . TYR A 1 103 ? -3.036 -12.572 -9.312 1.00 79.25 103 TYR A N 1
ATOM 871 C CA . TYR A 1 103 ? -1.783 -12.690 -8.565 1.00 79.25 103 TYR A CA 1
ATOM 872 C C . TYR A 1 103 ? -1.962 -12.158 -7.139 1.00 79.25 103 TYR A C 1
ATOM 874 O O . TYR A 1 103 ? -1.643 -12.851 -6.174 1.00 79.25 103 TYR A O 1
ATOM 882 N N . CYS A 1 104 ? -2.586 -10.984 -7.000 1.00 77.00 104 CYS A N 1
ATOM 883 C CA . CYS A 1 104 ? -2.942 -10.418 -5.699 1.00 77.00 104 CYS A CA 1
ATOM 884 C C . CYS A 1 104 ? -3.885 -11.346 -4.914 1.00 77.00 104 CYS A C 1
ATOM 886 O O . CYS A 1 104 ? -3.684 -11.549 -3.719 1.00 77.00 104 CYS A O 1
ATOM 888 N N . GLY A 1 105 ? -4.866 -11.963 -5.583 1.00 74.81 105 GLY A N 1
ATOM 889 C CA . GLY A 1 105 ? -5.755 -12.960 -4.979 1.00 74.81 105 GLY A CA 1
ATOM 890 C C . GLY A 1 105 ? -4.995 -14.156 -4.397 1.00 74.81 105 GLY A C 1
ATOM 891 O O . GLY A 1 105 ? -5.178 -14.482 -3.226 1.00 74.81 105 GLY A O 1
ATOM 892 N N . LYS A 1 106 ? -4.065 -14.741 -5.164 1.00 77.94 106 LYS A N 1
ATOM 893 C CA . LYS A 1 106 ? -3.215 -15.855 -4.704 1.00 77.94 106 LYS A CA 1
ATOM 894 C C . LYS A 1 106 ? -2.351 -15.479 -3.500 1.00 77.94 106 LYS A C 1
ATOM 896 O O . LYS A 1 106 ? -2.208 -16.287 -2.584 1.00 77.94 106 LYS A O 1
ATOM 901 N N . LEU A 1 107 ? -1.798 -14.262 -3.477 1.00 75.38 107 LEU A N 1
ATOM 902 C CA . LEU A 1 107 ? -1.037 -13.767 -2.325 1.00 75.38 107 LEU A CA 1
ATOM 903 C C . LEU A 1 107 ? -1.914 -13.685 -1.071 1.00 75.38 107 LEU A C 1
ATOM 905 O O . LEU A 1 107 ? -1.497 -14.131 -0.005 1.00 75.38 107 LEU A O 1
ATOM 909 N N . VAL A 1 108 ? -3.140 -13.172 -1.196 1.00 71.38 108 VAL A N 1
ATOM 910 C CA . VAL A 1 108 ? -4.086 -13.067 -0.072 1.00 71.38 108 VAL A CA 1
ATOM 911 C C . VAL A 1 108 ? -4.576 -14.446 0.394 1.00 71.38 108 VAL A C 1
ATOM 913 O O . VAL A 1 108 ? -4.680 -14.686 1.598 1.00 71.38 108 VAL A O 1
ATOM 916 N N . GLU A 1 109 ? -4.831 -15.384 -0.519 1.00 71.56 109 GLU A N 1
ATOM 917 C CA . GLU A 1 109 ? -5.201 -16.766 -0.174 1.00 71.56 109 GLU A CA 1
ATOM 918 C C . GLU A 1 109 ? -4.071 -17.507 0.549 1.00 71.56 109 GLU A C 1
ATOM 920 O O . GLU A 1 109 ? -4.299 -18.124 1.596 1.00 71.56 109 GLU A O 1
ATOM 925 N N . GLY A 1 110 ? -2.843 -17.418 0.027 1.00 67.62 110 GLY A N 1
ATOM 926 C CA . GLY A 1 110 ? -1.653 -17.970 0.678 1.00 67.62 110 GLY A CA 1
ATOM 927 C C . GLY A 1 110 ? -1.437 -17.363 2.064 1.00 67.62 110 GLY A C 1
ATOM 928 O O . GLY A 1 110 ? -1.080 -18.063 3.012 1.00 67.62 110 GLY A O 1
ATOM 929 N N . TYR A 1 111 ? -1.767 -16.083 2.210 1.00 67.50 111 TYR A N 1
ATOM 930 C CA . TYR A 1 111 ? -1.684 -15.380 3.474 1.00 67.50 111 TYR A CA 1
ATOM 931 C C . TYR A 1 111 ? -2.719 -15.840 4.510 1.00 67.50 111 TYR A C 1
ATOM 933 O O . TYR A 1 111 ? -2.387 -15.978 5.685 1.00 67.50 111 TYR A O 1
ATOM 941 N N . SER A 1 112 ? -3.950 -16.170 4.102 1.00 59.97 112 SER A N 1
ATOM 942 C CA . SER A 1 112 ? -4.929 -16.767 5.023 1.00 59.97 112 SER A CA 1
ATOM 943 C C . SER A 1 112 ? -4.427 -18.097 5.601 1.00 59.97 112 SER A C 1
ATOM 945 O O . SER A 1 112 ? -4.710 -18.404 6.761 1.00 59.97 112 SER A O 1
ATOM 947 N N . LYS A 1 113 ? -3.669 -18.882 4.823 1.00 62.12 113 LYS A N 1
ATOM 948 C CA . LYS A 1 113 ? -3.036 -20.124 5.299 1.00 62.12 113 LYS A CA 1
ATOM 949 C C . LYS A 1 113 ? -1.889 -19.830 6.271 1.00 62.12 113 LYS A C 1
ATOM 951 O O . LYS A 1 113 ? -1.842 -20.438 7.335 1.00 62.12 113 LYS A O 1
ATOM 956 N N . HIS A 1 114 ? -1.045 -18.845 5.959 1.00 60.12 114 HIS A N 1
ATOM 957 C CA . HIS A 1 114 ? 0.052 -18.401 6.829 1.00 60.12 114 HIS A CA 1
ATOM 958 C C . HIS A 1 114 ? -0.449 -17.853 8.173 1.00 60.12 114 HIS A C 1
ATOM 960 O O . HIS A 1 114 ? 0.011 -18.278 9.226 1.00 60.12 114 HIS A O 1
ATOM 966 N N . LEU A 1 115 ? -1.474 -16.993 8.164 1.00 58.53 115 LEU A N 1
ATOM 967 C CA . LEU A 1 115 ? -2.126 -16.523 9.389 1.00 58.53 115 LEU A CA 1
ATOM 968 C C . LEU A 1 115 ? -2.737 -17.663 10.202 1.00 58.53 115 LEU A C 1
ATOM 970 O O . LEU A 1 115 ? -2.787 -17.575 11.421 1.00 58.53 115 LEU A O 1
ATOM 974 N N . THR A 1 116 ? -3.230 -18.716 9.551 1.00 53.22 116 THR A N 1
ATOM 975 C CA . THR A 1 116 ? -3.771 -19.890 10.252 1.00 53.22 116 THR A CA 1
ATOM 976 C C . THR A 1 116 ? -2.657 -20.692 10.930 1.00 53.22 116 THR A C 1
ATOM 978 O O . THR A 1 116 ? -2.846 -21.137 12.056 1.00 53.22 116 THR A O 1
ATOM 981 N N . GLN A 1 117 ? -1.481 -20.800 10.304 1.00 48.53 117 GLN A N 1
ATOM 982 C CA . GLN A 1 117 ? -0.291 -21.402 10.919 1.00 48.53 117 GLN A CA 1
ATOM 983 C C . GLN A 1 117 ? 0.247 -20.559 12.085 1.00 48.53 117 GLN A C 1
ATOM 985 O O . GLN A 1 117 ? 0.540 -21.105 13.142 1.00 48.53 117 GLN A O 1
ATOM 990 N N . VAL A 1 118 ? 0.282 -19.227 11.956 1.00 48.28 118 VAL A N 1
ATOM 991 C CA . VAL A 1 118 ? 0.658 -18.323 13.063 1.00 48.28 118 VAL A CA 1
ATOM 992 C C . VAL A 1 118 ? -0.364 -18.392 14.214 1.00 48.28 118 VAL A C 1
ATOM 994 O O . VAL A 1 118 ? 0.018 -18.383 15.380 1.00 48.28 118 VAL A O 1
ATOM 997 N N . LYS A 1 119 ? -1.662 -18.553 13.910 1.00 45.69 119 LYS A N 1
ATOM 998 C CA . LYS A 1 119 ? -2.741 -18.760 14.901 1.00 45.69 119 LYS A CA 1
ATOM 999 C C . LYS A 1 119 ? -2.687 -20.111 15.624 1.00 45.69 119 LYS A C 1
ATOM 1001 O O . LYS A 1 119 ? -3.223 -20.218 16.721 1.00 45.69 119 LYS A O 1
ATOM 1006 N N . GLN A 1 120 ? -2.062 -21.143 15.053 1.00 41.38 120 GLN A N 1
ATOM 1007 C CA . GLN A 1 120 ? -1.804 -22.389 15.792 1.00 41.38 120 GLN A CA 1
ATOM 1008 C C . GLN A 1 120 ? -0.767 -22.187 16.908 1.00 41.38 120 GLN A C 1
ATOM 1010 O O . GLN A 1 120 ? -0.765 -22.951 17.867 1.00 41.38 120 GLN A O 1
ATOM 1015 N N . PHE A 1 121 ? 0.045 -21.129 16.824 1.00 40.31 121 PHE A N 1
ATOM 1016 C CA . PHE A 1 121 ? 0.977 -20.726 17.876 1.00 40.31 121 PHE A CA 1
ATOM 1017 C C . PHE A 1 121 ? 0.407 -19.688 18.857 1.00 40.31 121 PHE A C 1
ATOM 1019 O O . PHE A 1 121 ? 0.955 -19.555 19.944 1.00 40.31 121 PHE A O 1
ATOM 1026 N N . ASN A 1 122 ? -0.679 -18.974 18.527 1.00 39.62 122 ASN A N 1
ATOM 1027 C CA . ASN A 1 122 ? -1.348 -18.035 19.439 1.00 39.62 122 ASN A CA 1
ATOM 1028 C C . ASN A 1 122 ? -2.855 -17.916 19.134 1.00 39.62 122 ASN A C 1
ATOM 1030 O O . ASN A 1 122 ? -3.265 -17.580 18.023 1.00 39.62 122 ASN A O 1
ATOM 1034 N N . SER A 1 123 ? -3.671 -18.211 20.144 1.00 37.44 123 SER A N 1
ATOM 1035 C CA . SER A 1 123 ? -5.112 -18.472 20.087 1.00 37.44 123 SER A CA 1
ATOM 1036 C C . SER A 1 123 ? -5.999 -17.315 19.582 1.00 37.44 123 SER A C 1
ATOM 1038 O O . SER A 1 123 ? -5.738 -16.139 19.809 1.00 37.44 123 SER A O 1
ATOM 1040 N N . ASN A 1 124 ? -7.134 -17.720 18.989 1.00 34.41 124 ASN A N 1
ATOM 1041 C CA . ASN A 1 124 ? -8.345 -16.974 18.594 1.00 34.41 124 ASN A CA 1
ATOM 1042 C C . ASN A 1 124 ? -8.445 -16.467 17.138 1.00 34.41 124 ASN A C 1
ATOM 1044 O O . ASN A 1 124 ? -7.726 -15.601 16.643 1.00 34.41 124 ASN A O 1
ATOM 1048 N N . ALA A 1 125 ? -9.413 -17.049 16.423 1.00 33.78 125 ALA A N 1
ATOM 1049 C CA . ALA A 1 125 ? -9.596 -16.945 14.984 1.00 33.78 125 ALA A CA 1
ATOM 1050 C C . ALA A 1 125 ? -10.646 -15.897 14.583 1.00 33.78 125 ALA A C 1
ATOM 1052 O O . ALA A 1 125 ? -11.800 -15.977 14.983 1.00 33.78 125 ALA A O 1
ATOM 1053 N N . THR A 1 126 ? -10.287 -15.014 13.645 1.00 34.06 126 THR A N 1
ATOM 1054 C CA . THR A 1 126 ? -11.263 -14.335 12.773 1.00 34.06 126 THR A CA 1
ATOM 1055 C C . THR A 1 126 ? -10.831 -14.474 11.308 1.00 34.06 126 THR A C 1
ATOM 1057 O O . THR A 1 126 ? -9.637 -14.411 11.001 1.00 34.06 126 THR A O 1
ATOM 1060 N N . LYS A 1 127 ? -11.780 -14.730 10.395 1.00 33.84 127 LYS A N 1
ATOM 1061 C CA . LYS A 1 127 ? -11.574 -14.690 8.933 1.00 33.84 127 LYS A CA 1
ATOM 1062 C C . LYS A 1 127 ? -11.318 -13.234 8.523 1.00 33.84 127 LYS A C 1
ATOM 1064 O O . LYS A 1 127 ? -12.219 -12.409 8.648 1.00 33.84 127 LYS A O 1
ATOM 1069 N N . TYR A 1 128 ? -10.120 -12.919 8.031 1.00 39.09 128 TYR A N 1
ATOM 1070 C CA . TYR A 1 128 ? -9.763 -11.571 7.579 1.00 39.09 128 TYR A CA 1
ATOM 1071 C C . TYR A 1 128 ? -9.725 -11.522 6.049 1.00 39.09 128 TYR A C 1
ATOM 1073 O O . TYR A 1 128 ? -8.934 -12.217 5.419 1.00 39.09 128 TYR A O 1
ATOM 1081 N N . GLN A 1 129 ? -10.573 -10.689 5.445 1.00 34.06 129 GLN A N 1
ATOM 1082 C CA . GLN A 1 129 ? -10.394 -10.262 4.058 1.00 34.06 129 GLN A CA 1
ATOM 1083 C C . GLN A 1 129 ? -9.404 -9.096 4.059 1.00 34.06 129 GLN A C 1
ATOM 1085 O O . GLN A 1 129 ? -9.778 -7.962 4.373 1.00 34.06 129 GLN A O 1
ATOM 1090 N N . LEU A 1 130 ? -8.133 -9.368 3.747 1.00 36.44 130 LEU A N 1
ATOM 1091 C CA . LEU A 1 130 ? -7.159 -8.295 3.572 1.00 36.44 130 LEU A CA 1
ATOM 1092 C C . LEU A 1 130 ? -7.471 -7.528 2.309 1.00 36.44 130 LEU A C 1
ATOM 1094 O O . LEU A 1 130 ? -7.539 -8.062 1.204 1.00 36.44 130 LEU A O 1
ATOM 1098 N N . SER A 1 131 ? -7.678 -6.244 2.515 1.00 39.09 131 SER A N 1
ATOM 1099 C CA . SER A 1 131 ? -7.970 -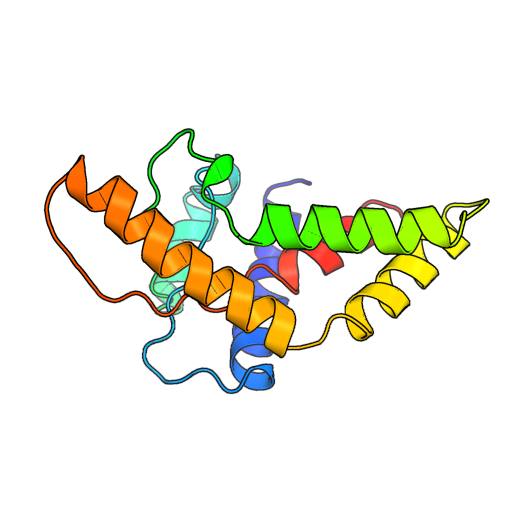5.310 1.461 1.00 39.09 131 SER A CA 1
ATOM 1100 C C . SER A 1 131 ? -6.688 -4.596 1.076 1.00 39.09 131 SER A C 1
ATOM 1102 O O . SER A 1 131 ? -6.030 -3.986 1.916 1.00 39.09 131 SER A O 1
ATOM 1104 N N . VAL A 1 132 ? -6.370 -4.709 -0.209 1.00 34.56 132 VAL A N 1
ATOM 1105 C CA . VAL A 1 132 ? -5.278 -4.142 -1.019 1.00 34.56 132 VAL A CA 1
ATOM 1106 C C . VAL A 1 132 ? -5.283 -2.596 -0.963 1.00 34.56 132 VAL A C 1
ATOM 1108 O O . VAL A 1 132 ? -5.369 -1.896 -1.959 1.00 34.56 132 VAL A O 1
ATOM 1111 N N . CYS A 1 133 ? -5.244 -2.021 0.236 1.00 33.09 133 CYS A N 1
ATOM 1112 C CA . CYS A 1 133 ? -5.355 -0.580 0.478 1.00 33.09 133 CYS A CA 1
ATOM 1113 C C . CYS A 1 133 ? -4.001 0.086 0.757 1.00 33.09 133 CYS A C 1
ATOM 1115 O O . CYS A 1 133 ? -3.906 1.307 0.709 1.00 33.09 133 CYS A O 1
ATOM 1117 N N . LYS A 1 134 ? -2.950 -0.710 0.998 1.00 41.06 134 LYS A N 1
ATOM 1118 C CA . LYS A 1 134 ? -1.553 -0.250 1.079 1.00 41.06 134 LYS A CA 1
ATOM 1119 C C . LYS A 1 134 ? -0.942 -0.002 -0.319 1.00 41.06 134 LYS A C 1
ATOM 1121 O O . LYS A 1 134 ? 0.095 0.639 -0.431 1.00 41.06 134 LYS A O 1
ATOM 1126 N N . LEU A 1 135 ? -1.604 -0.489 -1.380 1.00 43.34 135 LEU A N 1
ATOM 1127 C CA . LEU A 1 135 ? -1.062 -0.578 -2.742 1.00 43.34 135 LEU A CA 1
ATOM 1128 C C . LEU A 1 135 ? -0.972 0.758 -3.501 1.00 43.34 135 LEU A C 1
ATOM 1130 O O . LEU A 1 135 ? -0.057 0.911 -4.296 1.00 43.34 135 LEU A O 1
ATOM 1134 N N . LEU A 1 136 ? -1.870 1.723 -3.277 1.00 33.81 136 LEU A N 1
ATOM 1135 C CA . LEU A 1 136 ? -1.783 3.036 -3.944 1.00 33.81 136 LEU A CA 1
ATOM 1136 C C . LEU A 1 136 ? -0.986 4.047 -3.112 1.00 33.81 136 LEU A C 1
ATOM 1138 O O . LEU A 1 136 ? -0.155 4.774 -3.641 1.00 33.81 136 LEU A O 1
ATOM 1142 N N . THR A 1 137 ? -1.137 3.997 -1.787 1.00 38.44 137 THR A N 1
ATOM 1143 C CA . THR A 1 137 ? -0.487 4.939 -0.875 1.00 38.44 137 THR A CA 1
ATOM 1144 C C . THR A 1 137 ? 1.044 4.842 -0.918 1.00 38.44 137 THR A C 1
ATOM 1146 O O . THR A 1 137 ? 1.731 5.852 -1.022 1.00 38.44 137 THR A O 1
ATOM 1149 N N . HIS A 1 138 ? 1.621 3.641 -0.891 1.00 39.16 138 HIS A N 1
ATOM 1150 C CA . HIS A 1 138 ? 3.083 3.521 -0.883 1.00 39.16 138 HIS A CA 1
ATOM 1151 C C . HIS A 1 138 ? 3.722 3.822 -2.255 1.00 39.16 138 HIS A C 1
ATOM 1153 O O . HIS A 1 138 ? 4.821 4.363 -2.302 1.00 39.16 138 HIS A O 1
ATOM 1159 N N . TRP A 1 139 ? 3.016 3.545 -3.360 1.00 40.53 139 TRP A N 1
ATOM 1160 C CA . TRP A 1 139 ? 3.450 3.884 -4.721 1.00 40.53 139 TRP A CA 1
ATOM 1161 C C . TRP A 1 139 ? 3.528 5.406 -4.918 1.00 40.53 139 TRP A C 1
ATOM 1163 O O . TRP A 1 139 ? 4.594 5.935 -5.207 1.00 40.53 139 TRP A O 1
ATOM 1173 N N . GLU A 1 140 ? 2.449 6.141 -4.629 1.00 36.22 140 GLU A N 1
ATOM 1174 C CA . GLU A 1 140 ? 2.420 7.612 -4.753 1.00 36.22 140 GLU A CA 1
ATOM 1175 C C . GLU A 1 140 ? 3.361 8.329 -3.757 1.00 36.22 140 GLU A C 1
ATOM 1177 O O . GLU A 1 140 ? 3.630 9.526 -3.898 1.00 36.22 140 GLU A O 1
ATOM 1182 N N . CYS A 1 141 ? 3.896 7.603 -2.769 1.00 38.38 141 CYS A N 1
ATOM 1183 C CA . CYS A 1 141 ? 4.901 8.092 -1.831 1.00 38.38 141 CYS A CA 1
ATOM 1184 C C . CYS A 1 141 ? 6.331 8.093 -2.380 1.00 38.38 141 CYS A C 1
ATOM 1186 O O . CYS A 1 141 ? 7.103 9.012 -2.078 1.00 38.38 141 CYS A O 1
ATOM 1188 N N . ASP A 1 142 ? 6.706 7.060 -3.128 1.00 36.19 142 ASP A N 1
ATOM 1189 C CA . ASP A 1 142 ? 8.027 6.992 -3.759 1.00 36.19 142 ASP A CA 1
ATOM 1190 C C . ASP A 1 142 ? 8.139 7.987 -4.925 1.00 36.19 142 ASP A C 1
ATOM 1192 O O . ASP A 1 142 ? 9.234 8.466 -5.223 1.00 36.19 142 ASP A O 1
ATOM 1196 N N . GLU A 1 143 ? 6.999 8.383 -5.497 1.00 38.72 143 GLU A N 1
ATOM 1197 C CA . GLU A 1 143 ? 6.888 9.389 -6.557 1.00 38.72 143 GLU A CA 1
ATOM 1198 C C . GLU A 1 143 ? 7.189 10.821 -6.097 1.00 38.72 143 GLU A C 1
ATOM 1200 O O . GLU A 1 143 ? 7.857 11.577 -6.796 1.00 38.72 143 GLU A O 1
ATOM 1205 N N . ARG A 1 144 ? 6.747 11.209 -4.893 1.00 38.19 144 ARG A N 1
ATOM 1206 C CA . ARG A 1 144 ? 6.885 12.594 -4.398 1.00 38.19 144 ARG A CA 1
ATOM 1207 C C . ARG A 1 144 ? 8.199 12.911 -3.679 1.00 38.19 144 ARG A C 1
ATOM 1209 O O . ARG A 1 144 ? 8.425 14.065 -3.343 1.00 38.19 144 ARG A O 1
ATOM 1216 N N . ASN A 1 145 ? 9.062 11.926 -3.419 1.00 35.72 145 ASN A N 1
ATOM 1217 C CA . ASN A 1 145 ? 10.381 12.159 -2.800 1.00 35.72 145 ASN A CA 1
ATOM 1218 C C . ASN A 1 145 ? 11.544 12.130 -3.816 1.00 35.72 145 ASN A C 1
ATOM 1220 O O . ASN A 1 145 ? 12.699 12.076 -3.399 1.00 35.72 145 ASN A O 1
ATOM 1224 N N . LYS A 1 146 ? 11.256 12.132 -5.127 1.00 41.19 146 LYS A N 1
ATOM 1225 C CA . LYS A 1 146 ? 12.262 12.209 -6.208 1.00 41.19 146 LYS A CA 1
ATOM 1226 C C . LYS A 1 146 ? 12.218 13.514 -7.016 1.00 41.19 146 LYS A C 1
ATOM 1228 O O . LYS A 1 146 ? 12.953 13.631 -7.993 1.00 41.19 146 LYS A O 1
ATOM 1233 N N . SER A 1 147 ? 11.381 14.463 -6.608 1.00 33.53 147 SER A N 1
ATOM 1234 C CA . SER A 1 147 ? 11.337 15.842 -7.110 1.00 33.53 147 SER A CA 1
ATOM 1235 C C . SER A 1 147 ? 11.996 16.792 -6.126 1.00 33.53 147 SER A C 1
ATOM 1237 O O . SER A 1 147 ? 11.622 16.691 -4.934 1.00 33.53 147 SER A O 1
#

pLDDT: mean 71.41, std 19.08, range [33.09, 94.62]

Sequence (147 aa):
MRLENYFDILKQHLKTSVRKLKLGRKWVFQMDNDPKHTSKVVAKWLKDNKVKVLEWPSQSPDLNPIENLWVELKKRVRARRPTNLTQLHQLCQEEWAKIHPTYCGKLVEGYSKHLTQVKQFNSNATKYQLSVCKLLTHWECDERNKS

Radius of gyration: 16.21 Å; chains: 1; bounding box: 38×38×39 Å

Organism: Oncorhynchus mykiss (NCBI:txid8022)

Foldseek 3Di:
DDLVLLQVLLVPQQVVLCVVVVPDPPEAEEDAVDVSCVDPVNVVVCVVVVHHYDDDDHPPPVLDLVVVVVVQLCVQLVVVPDPDPVSSLVSSVVSLVVPDVVNVVVSQVVSQVVVVVVCVVPPDDDDHDHRPSVVRSVSVSVVVVVD